Protein AF-A0AAU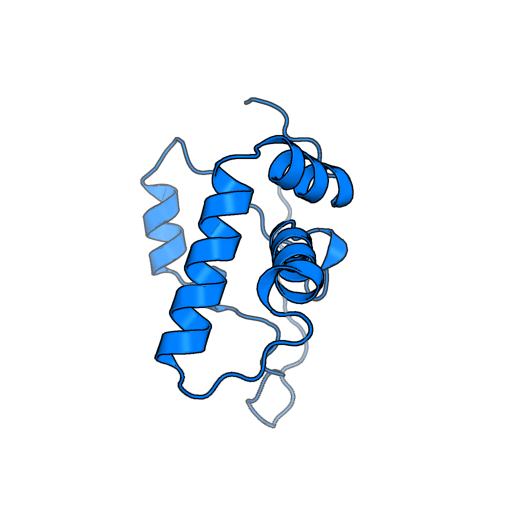2LB98-F1 (afdb_monomer)

Foldseek 3Di:
DDDDPPPPDDDDPPPDDDPQPPCVCVDPVNVVVQVVDPPDDDDDDDRPPVQLPLVVLLVVQLVVPQVPPDDDPDPVSVVVSNVVSVVVCVVVVVSSVVSNVSNVDDDDDD

Radius of gyration: 18.33 Å; Cα contacts (8 Å, |Δi|>4): 46; chains: 1; bounding box: 47×28×43 Å

Structure (mmCIF, N/CA/C/O backbone):
data_AF-A0AAU2LB98-F1
#
_entry.id   AF-A0AAU2LB98-F1
#
loop_
_atom_site.group_PDB
_atom_site.id
_atom_site.type_symbol
_atom_site.label_atom_id
_atom_site.label_alt_id
_atom_site.label_comp_id
_atom_site.label_asym_id
_atom_site.label_entity_id
_atom_site.label_seq_id
_atom_site.pdbx_PDB_ins_code
_atom_site.Cartn_x
_atom_site.Cartn_y
_atom_site.Cartn_z
_atom_site.occupancy
_atom_site.B_iso_or_equiv
_atom_site.auth_seq_id
_atom_site.auth_comp_id
_atom_site.auth_asym_id
_atom_site.auth_atom_id
_atom_site.pdbx_PDB_model_num
ATOM 1 N N . MET A 1 1 ? -18.581 7.915 19.981 1.00 30.61 1 MET A N 1
ATOM 2 C CA . MET A 1 1 ? -19.672 8.471 19.155 1.00 30.61 1 MET A CA 1
ATOM 3 C C . MET A 1 1 ? -20.199 7.348 18.273 1.00 30.61 1 MET A C 1
ATOM 5 O O . MET A 1 1 ? -19.459 6.849 17.439 1.00 30.61 1 MET A O 1
ATOM 9 N N . ARG A 1 2 ? -21.392 6.825 18.585 1.00 32.41 2 ARG A N 1
ATOM 10 C CA . ARG A 1 2 ? -22.018 5.703 17.871 1.00 32.41 2 ARG A CA 1
ATOM 11 C C . ARG A 1 2 ? -22.795 6.270 16.686 1.00 32.41 2 ARG A C 1
ATOM 13 O O . ARG A 1 2 ? -23.823 6.891 16.921 1.00 32.41 2 ARG A O 1
ATOM 20 N N . GLU A 1 3 ? -22.359 6.020 15.457 1.00 29.91 3 GLU A N 1
ATOM 21 C CA . GLU A 1 3 ? -23.223 6.195 14.288 1.00 29.91 3 GLU A CA 1
ATOM 22 C C . GLU A 1 3 ? -23.280 4.913 13.464 1.00 29.91 3 GLU A C 1
ATOM 24 O O . GLU A 1 3 ? -22.285 4.387 12.965 1.00 29.91 3 GLU A O 1
ATOM 29 N N . ALA A 1 4 ? -24.500 4.391 13.376 1.00 30.97 4 ALA A N 1
ATOM 30 C CA . ALA A 1 4 ? -24.888 3.326 12.484 1.00 30.97 4 ALA A CA 1
ATOM 31 C C . ALA A 1 4 ? -25.016 3.910 11.075 1.00 30.97 4 ALA A C 1
ATOM 33 O O . ALA A 1 4 ? -26.022 4.537 10.750 1.00 30.97 4 ALA A O 1
ATOM 34 N N . VAL A 1 5 ? -24.029 3.667 10.213 1.00 37.00 5 VAL A N 1
ATOM 35 C CA . VAL A 1 5 ? -24.205 3.885 8.774 1.00 37.00 5 VAL A CA 1
ATOM 36 C C . VAL A 1 5 ? -25.025 2.720 8.229 1.00 37.00 5 VAL A C 1
ATOM 38 O O . VAL A 1 5 ? -24.507 1.700 7.772 1.00 37.00 5 VAL A O 1
ATOM 41 N N . ARG A 1 6 ? -26.347 2.864 8.330 1.00 36.81 6 ARG A N 1
ATOM 42 C CA . ARG A 1 6 ? -27.314 2.049 7.599 1.00 36.81 6 ARG A CA 1
ATOM 43 C C . ARG A 1 6 ? -27.266 2.509 6.139 1.00 36.81 6 ARG A C 1
ATOM 45 O O . ARG A 1 6 ? -27.994 3.410 5.742 1.00 36.81 6 ARG A O 1
ATOM 52 N N . GLY A 1 7 ? -26.358 1.932 5.357 1.00 35.72 7 GLY A N 1
ATOM 53 C CA . GLY A 1 7 ? -26.277 2.170 3.917 1.00 35.72 7 GLY A CA 1
ATOM 54 C C . GLY A 1 7 ? -27.405 1.453 3.179 1.00 35.72 7 GLY A C 1
ATOM 55 O O . GLY A 1 7 ? -27.174 0.394 2.612 1.00 35.72 7 GLY A O 1
ATOM 56 N N . ASN A 1 8 ? -28.614 2.015 3.211 1.00 38.44 8 ASN A N 1
ATOM 57 C CA . ASN A 1 8 ? -29.657 1.737 2.224 1.00 38.44 8 ASN A CA 1
ATOM 58 C C . ASN A 1 8 ? -29.528 2.798 1.121 1.00 38.44 8 ASN A C 1
ATOM 60 O O . ASN A 1 8 ? -30.051 3.901 1.254 1.00 38.44 8 ASN A O 1
ATOM 64 N N . GLY A 1 9 ? -28.793 2.470 0.060 1.00 32.62 9 GLY A N 1
ATOM 65 C CA . GLY A 1 9 ? -28.808 3.189 -1.214 1.00 32.62 9 GLY A CA 1
ATOM 66 C C . GLY A 1 9 ? -29.446 2.290 -2.269 1.00 32.62 9 GLY A C 1
ATOM 67 O O . GLY A 1 9 ? -29.194 1.088 -2.265 1.00 32.62 9 GLY A O 1
ATOM 68 N N . LEU A 1 10 ? -30.319 2.869 -3.092 1.00 34.31 10 LEU A N 1
ATOM 69 C CA . LEU A 1 10 ? -31.220 2.214 -4.045 1.00 34.31 10 LEU A CA 1
ATOM 70 C C . LEU A 1 10 ? -30.566 1.054 -4.814 1.00 34.31 10 LEU A C 1
ATOM 72 O O . LEU A 1 10 ? -29.580 1.235 -5.526 1.00 34.31 10 LEU A O 1
ATOM 76 N N . VAL A 1 11 ? -31.156 -0.133 -4.671 1.00 42.75 11 VAL A N 1
ATOM 77 C CA . VAL A 1 11 ? -30.877 -1.277 -5.539 1.00 42.75 11 VAL A CA 1
ATOM 78 C C . VAL A 1 11 ? -31.527 -1.005 -6.892 1.00 42.75 11 VAL A C 1
ATOM 80 O O . VAL A 1 11 ? -32.746 -1.034 -7.014 1.00 42.75 11 VAL A O 1
ATOM 83 N N . ASP A 1 12 ? -30.711 -0.689 -7.891 1.00 35.88 12 ASP A N 1
ATOM 84 C CA . ASP A 1 12 ? -31.157 -0.642 -9.281 1.00 35.88 12 ASP A CA 1
ATOM 85 C C . ASP A 1 12 ? -31.359 -2.084 -9.791 1.00 35.88 12 ASP A C 1
ATOM 87 O O . ASP A 1 12 ? -30.608 -2.994 -9.414 1.00 35.88 12 ASP A O 1
ATOM 91 N N . GLU A 1 13 ? -32.376 -2.315 -10.627 1.00 39.50 13 GLU A N 1
ATOM 92 C CA . GLU A 1 13 ? -32.893 -3.651 -11.004 1.00 39.50 13 GLU A CA 1
ATOM 93 C C . GLU A 1 13 ? -31.871 -4.573 -11.715 1.00 39.50 13 GLU A C 1
ATOM 95 O O . GLU A 1 13 ? -32.122 -5.761 -11.916 1.00 39.50 13 GLU A O 1
ATOM 100 N N . ALA A 1 14 ? -30.674 -4.078 -12.041 1.00 41.03 14 ALA A N 1
ATOM 101 C CA . ALA A 1 14 ? -29.635 -4.793 -12.784 1.00 41.03 14 ALA A CA 1
ATOM 102 C C . ALA A 1 14 ? -28.659 -5.644 -11.936 1.00 41.03 14 ALA A C 1
ATOM 104 O O . ALA A 1 14 ? -27.680 -6.164 -12.479 1.00 41.03 14 ALA A O 1
ATOM 105 N N . ARG A 1 15 ? -28.874 -5.787 -10.616 1.00 45.88 15 ARG A N 1
ATOM 106 C CA . ARG A 1 15 ? -28.087 -6.648 -9.691 1.00 45.88 15 ARG A CA 1
ATOM 107 C C . ARG A 1 15 ? -26.558 -6.595 -9.877 1.00 45.88 15 ARG A C 1
ATOM 109 O O . ARG A 1 15 ? -25.866 -7.581 -9.632 1.00 45.88 15 ARG A O 1
ATOM 116 N N . THR A 1 16 ? -26.013 -5.459 -10.298 1.00 46.59 16 THR A N 1
ATOM 117 C CA . THR A 1 16 ? -24.575 -5.313 -10.532 1.00 46.59 16 THR A CA 1
ATOM 118 C C . THR A 1 16 ? -24.149 -3.953 -10.010 1.00 46.59 16 THR A C 1
ATOM 120 O O . THR A 1 16 ? -24.268 -2.945 -10.698 1.00 46.59 16 THR A O 1
ATOM 123 N N . ALA A 1 17 ? -23.679 -3.919 -8.762 1.00 45.56 17 ALA A N 1
ATOM 124 C CA . ALA A 1 17 ? -22.980 -2.752 -8.248 1.00 45.56 17 ALA A CA 1
ATOM 125 C C . ALA A 1 17 ? -21.720 -2.515 -9.111 1.00 45.56 17 ALA A C 1
ATOM 127 O O . ALA A 1 17 ? -21.033 -3.487 -9.459 1.00 45.56 17 ALA A O 1
ATOM 128 N N . PRO A 1 18 ? -21.400 -1.264 -9.491 1.00 38.62 18 PRO A N 1
ATOM 129 C CA . PRO A 1 18 ? -20.142 -0.967 -10.157 1.00 38.62 18 PRO A CA 1
ATOM 130 C C . PRO A 1 18 ? -18.998 -1.457 -9.260 1.00 38.62 18 PRO A C 1
ATOM 132 O O . PRO A 1 18 ? -18.918 -1.076 -8.099 1.00 38.62 18 PRO A O 1
ATOM 135 N N . ARG A 1 19 ? -18.128 -2.312 -9.812 1.00 46.16 19 ARG A N 1
ATOM 136 C CA . ARG A 1 19 ? -17.052 -3.119 -9.180 1.00 46.16 19 ARG A CA 1
ATOM 137 C C . ARG A 1 19 ? -15.970 -2.371 -8.366 1.00 46.16 19 ARG A C 1
ATOM 139 O O . ARG A 1 19 ? -14.879 -2.900 -8.163 1.00 46.16 19 ARG A O 1
ATOM 146 N N . ILE A 1 20 ? -16.223 -1.146 -7.942 1.00 47.22 20 ILE A N 1
ATOM 147 C CA . ILE A 1 20 ? -15.279 -0.271 -7.244 1.00 47.22 20 ILE A CA 1
ATOM 148 C C . ILE A 1 20 ? -15.628 -0.072 -5.765 1.00 47.22 20 ILE A C 1
ATOM 150 O O . ILE A 1 20 ? -14.787 0.426 -5.019 1.00 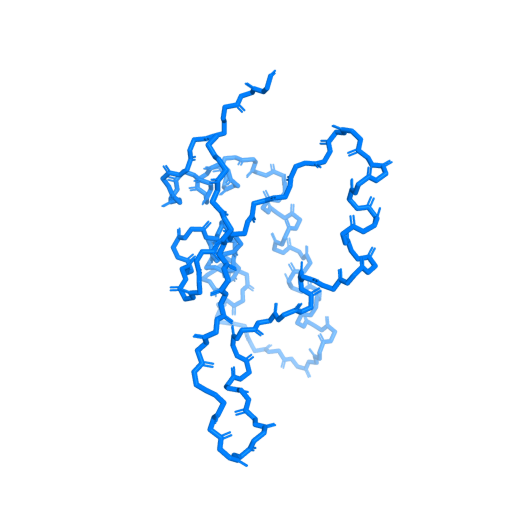47.22 20 ILE A O 1
ATOM 154 N N . ASP A 1 21 ? -16.780 -0.565 -5.292 1.00 53.72 21 ASP A N 1
ATOM 155 C CA . ASP A 1 21 ? -16.994 -0.841 -3.871 1.00 53.72 21 ASP A CA 1
ATOM 156 C C . ASP A 1 21 ? -16.535 -2.274 -3.537 1.00 53.72 21 ASP A C 1
ATOM 158 O O . ASP A 1 21 ? -17.287 -3.245 -3.531 1.00 53.72 21 ASP A O 1
ATOM 162 N N . PHE A 1 22 ? -15.242 -2.456 -3.261 1.00 61.69 22 PHE A N 1
ATOM 163 C CA . PHE A 1 22 ? -14.733 -3.755 -2.808 1.00 61.69 22 PHE A CA 1
ATOM 164 C C . PHE A 1 22 ? -15.283 -4.096 -1.407 1.00 61.69 22 PHE A C 1
ATOM 166 O O . PHE A 1 22 ? -14.653 -3.869 -0.375 1.00 61.69 22 PHE A O 1
ATOM 173 N N . THR A 1 23 ? -16.482 -4.679 -1.362 1.00 68.44 23 THR A N 1
ATOM 174 C CA . THR A 1 23 ? -17.189 -5.106 -0.141 1.00 68.44 23 THR A CA 1
ATOM 175 C C . THR A 1 23 ? -16.523 -6.287 0.565 1.00 68.44 23 THR A C 1
ATOM 177 O O . THR A 1 23 ? -16.854 -6.579 1.714 1.00 68.44 23 THR A O 1
ATOM 180 N N . VAL A 1 24 ? -15.526 -6.922 -0.062 1.00 80.94 24 VAL A N 1
ATOM 181 C CA . VAL A 1 24 ? -14.721 -8.005 0.530 1.00 80.94 24 VAL A CA 1
ATOM 182 C C . VAL A 1 24 ? -14.041 -7.586 1.836 1.00 80.94 24 VAL A C 1
ATOM 184 O O . VAL A 1 24 ? -13.905 -8.402 2.743 1.00 80.94 24 VAL A O 1
ATOM 187 N N . HIS A 1 25 ? -13.710 -6.300 1.993 1.00 79.94 25 HIS A N 1
ATOM 188 C CA . HIS A 1 25 ? -13.152 -5.753 3.234 1.00 79.94 25 HIS A CA 1
ATOM 189 C C . HIS A 1 25 ? -14.171 -5.679 4.386 1.00 79.94 25 HIS A C 1
ATOM 191 O O . HIS A 1 25 ? -13.794 -5.399 5.516 1.00 79.94 25 HIS A O 1
ATOM 197 N N . LYS A 1 26 ? -15.459 -5.932 4.122 1.00 84.50 26 LYS A N 1
ATOM 198 C CA . LYS A 1 26 ? -16.548 -5.954 5.114 1.00 84.50 26 LYS A CA 1
ATOM 199 C C . LYS A 1 26 ? -17.109 -7.363 5.348 1.00 84.50 26 LYS A C 1
ATOM 201 O O . LYS A 1 26 ? -18.105 -7.507 6.058 1.00 84.50 26 LYS A O 1
ATOM 206 N N . ALA A 1 27 ? -16.496 -8.393 4.757 1.00 89.56 27 ALA A N 1
ATOM 207 C CA . ALA A 1 27 ? -16.941 -9.775 4.890 1.00 89.56 27 ALA A CA 1
ATOM 208 C C . ALA A 1 27 ? -16.986 -10.221 6.364 1.00 89.56 27 ALA A C 1
ATOM 210 O O . ALA A 1 27 ? -16.125 -9.849 7.164 1.00 89.56 27 ALA A O 1
ATOM 211 N N . ALA A 1 28 ? -17.976 -11.049 6.713 1.00 89.12 28 ALA A N 1
ATOM 212 C CA . ALA A 1 28 ? -18.201 -11.506 8.088 1.00 89.12 28 ALA A CA 1
ATOM 213 C C . ALA A 1 28 ? -16.953 -12.168 8.698 1.00 89.12 28 ALA A C 1
ATOM 215 O O . ALA A 1 28 ? -16.537 -11.786 9.788 1.00 89.12 28 ALA A O 1
ATOM 216 N N . GLY A 1 29 ? -16.281 -13.044 7.944 1.00 91.25 29 GLY A N 1
ATOM 217 C CA . GLY A 1 29 ? -15.060 -13.707 8.411 1.00 91.25 29 GLY A CA 1
ATOM 218 C C . GLY A 1 29 ? -13.910 -12.744 8.733 1.00 91.25 29 GLY A C 1
ATOM 219 O O . GLY A 1 29 ? -13.154 -12.9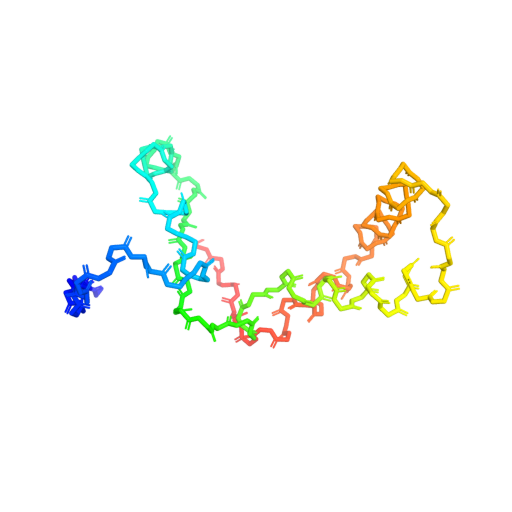91 9.668 1.00 91.25 29 GLY A O 1
ATOM 220 N N . LEU A 1 30 ? -13.791 -11.608 8.030 1.00 89.25 30 LEU A N 1
ATOM 221 C CA . LEU A 1 30 ? -12.771 -10.601 8.349 1.00 89.25 30 LEU A CA 1
ATOM 222 C C . LEU A 1 30 ? -13.122 -9.832 9.630 1.00 89.25 30 LEU A C 1
ATOM 224 O O . LEU A 1 30 ? -12.233 -9.495 10.409 1.00 89.25 30 LEU A O 1
ATOM 228 N N . ARG A 1 31 ? -14.416 -9.589 9.874 1.00 89.06 31 ARG A N 1
ATOM 229 C CA . ARG A 1 31 ? -14.897 -8.957 11.112 1.00 89.06 31 ARG A CA 1
ATOM 230 C C . ARG A 1 31 ? -14.690 -9.861 12.322 1.00 89.06 31 ARG A C 1
ATOM 232 O O . ARG A 1 31 ? -14.228 -9.378 13.348 1.00 89.06 31 ARG A O 1
ATOM 239 N N . GLU A 1 32 ? -14.999 -11.147 12.192 1.00 93.31 32 GLU A N 1
ATOM 240 C CA . GLU A 1 32 ? -14.742 -12.151 13.231 1.00 93.31 32 GLU A CA 1
ATOM 241 C C . GLU A 1 32 ? -13.246 -12.284 13.510 1.00 93.31 32 GLU A C 1
ATOM 243 O O . GLU A 1 32 ? -12.826 -12.274 14.666 1.00 93.31 32 GLU A O 1
ATOM 248 N N . PHE A 1 33 ? -12.429 -12.322 12.451 1.00 91.88 33 PHE A N 1
ATOM 249 C CA . PHE A 1 33 ? -10.980 -12.311 12.586 1.00 91.88 33 PHE A CA 1
ATOM 250 C C . PHE A 1 33 ? -10.515 -11.083 13.373 1.00 91.88 33 PHE A C 1
ATOM 252 O O . PHE A 1 33 ? -9.793 -11.237 14.353 1.00 91.88 33 PHE A O 1
ATOM 259 N N . ALA A 1 34 ? -10.946 -9.879 12.995 1.00 92.25 34 ALA A N 1
ATOM 260 C CA . ALA A 1 34 ? -10.534 -8.653 13.672 1.00 92.25 34 ALA A CA 1
ATOM 261 C C . ALA A 1 34 ? -10.995 -8.598 15.134 1.00 92.25 34 ALA A C 1
ATOM 263 O O . ALA A 1 34 ? -10.209 -8.243 16.004 1.00 92.25 34 ALA A O 1
ATOM 264 N N . ALA A 1 35 ? -12.227 -9.031 15.415 1.00 92.44 35 ALA A N 1
ATOM 265 C CA . ALA A 1 35 ? -12.787 -9.047 16.764 1.00 92.44 35 ALA A CA 1
ATOM 266 C C . ALA A 1 35 ? -12.021 -9.958 17.734 1.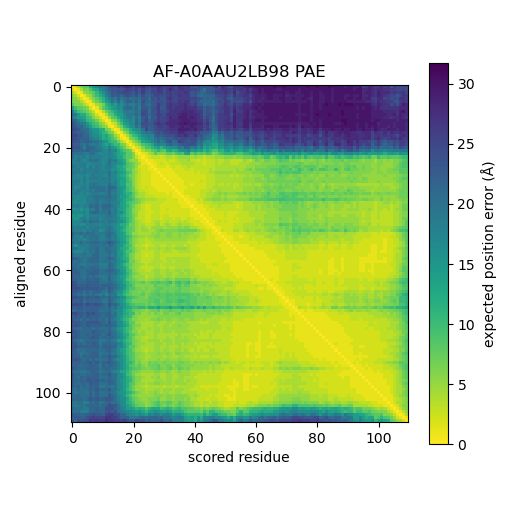00 92.44 35 ALA A C 1
ATOM 268 O O . ALA A 1 35 ? -12.089 -9.748 18.938 1.00 92.44 35 ALA A O 1
ATOM 269 N N . SER A 1 36 ? -11.283 -10.954 17.234 1.00 95.81 36 SER A N 1
ATOM 270 C CA . SER A 1 36 ? -10.466 -11.826 18.081 1.00 95.81 36 SER A CA 1
ATOM 271 C C . SER A 1 36 ? -9.038 -11.297 18.323 1.00 95.81 36 SER A C 1
ATOM 273 O O . SER A 1 36 ? -8.190 -12.055 18.801 1.00 95.81 36 SER A O 1
ATOM 275 N N . ARG A 1 37 ? -8.717 -10.058 17.917 1.00 95.75 37 ARG A N 1
ATOM 276 C CA . ARG A 1 37 ? -7.403 -9.424 18.114 1.00 95.75 37 ARG A CA 1
ATOM 277 C C . ARG A 1 37 ? -7.570 -8.045 18.746 1.00 95.75 37 ARG A C 1
ATOM 279 O O . ARG A 1 37 ? -7.871 -7.082 18.050 1.00 95.75 37 ARG A O 1
ATOM 286 N N . ASP A 1 38 ? -7.245 -7.932 20.029 1.00 93.56 38 ASP A N 1
ATOM 287 C CA . ASP A 1 38 ? -7.363 -6.668 20.776 1.00 93.56 38 ASP A CA 1
ATOM 288 C C . ASP A 1 38 ? -6.435 -5.555 20.255 1.00 93.56 38 ASP A C 1
ATOM 290 O O . ASP A 1 38 ? -6.678 -4.375 20.484 1.00 93.56 38 ASP A O 1
ATOM 294 N N . TRP A 1 39 ? -5.375 -5.917 19.525 1.00 93.31 39 TRP A N 1
ATOM 295 C CA . TRP A 1 39 ? -4.416 -4.976 18.938 1.00 93.31 39 TRP A CA 1
ATOM 296 C C . TRP A 1 39 ? -4.838 -4.423 17.566 1.00 93.31 39 TRP A C 1
ATOM 298 O O . TRP A 1 39 ? -4.148 -3.556 17.028 1.00 93.31 39 TRP A O 1
ATOM 308 N N . LEU A 1 40 ? -5.924 -4.926 16.962 1.00 91.75 40 LEU A N 1
ATOM 309 C CA . LEU A 1 40 ? -6.314 -4.589 15.591 1.00 91.75 40 LEU A CA 1
ATOM 310 C C . LEU A 1 40 ? -7.562 -3.700 15.550 1.00 91.75 40 LEU A C 1
ATOM 312 O O . LEU A 1 40 ? -8.685 -4.165 15.729 1.00 91.75 40 LEU A O 1
ATOM 316 N N . THR A 1 41 ? -7.370 -2.436 15.175 1.00 88.56 41 THR A N 1
ATOM 317 C CA . THR A 1 41 ? -8.462 -1.496 14.883 1.00 88.56 41 THR A CA 1
ATOM 318 C C . THR A 1 41 ? -8.589 -1.292 13.377 1.00 88.56 41 THR A C 1
ATOM 320 O O . THR A 1 41 ? -7.617 -0.946 12.708 1.00 88.56 41 THR A O 1
ATOM 323 N N . ILE A 1 42 ? -9.792 -1.488 12.831 1.00 88.69 42 ILE A N 1
ATOM 324 C CA . ILE A 1 42 ? -10.075 -1.304 11.401 1.00 88.69 42 ILE A CA 1
ATOM 325 C C . ILE A 1 42 ? -10.847 -0.003 11.192 1.00 88.69 42 ILE A C 1
ATOM 327 O O . ILE A 1 42 ? -11.933 0.178 11.744 1.00 88.69 42 ILE A O 1
ATOM 331 N N . TYR A 1 43 ? -10.318 0.856 10.323 1.00 86.62 43 TYR A N 1
ATOM 332 C CA . TYR A 1 43 ? -10.990 2.058 9.840 1.00 86.62 43 TYR A CA 1
ATOM 333 C C . TYR A 1 43 ? -11.451 1.846 8.398 1.00 86.62 43 TYR A C 1
ATOM 335 O O . TYR A 1 43 ? -10.671 1.431 7.541 1.00 86.62 43 TYR A O 1
ATOM 343 N N . TYR A 1 44 ? -12.724 2.131 8.124 1.00 86.31 44 TYR A N 1
ATOM 344 C CA . TYR A 1 44 ? -13.259 2.104 6.765 1.00 86.31 44 TYR A CA 1
ATOM 345 C C . TYR A 1 44 ? -13.190 3.500 6.165 1.00 86.31 44 TYR A C 1
ATOM 347 O O . TYR A 1 44 ? -13.788 4.434 6.696 1.00 86.31 44 TYR A O 1
ATOM 355 N N . LEU A 1 45 ? -12.490 3.622 5.042 1.00 85.06 45 LEU A N 1
ATOM 356 C CA . LEU A 1 45 ? -12.467 4.860 4.276 1.00 85.06 45 LEU A CA 1
ATOM 357 C C . LEU A 1 45 ? -13.818 5.083 3.571 1.00 85.06 45 LEU A C 1
ATOM 359 O O . LEU A 1 45 ? -14.497 4.106 3.220 1.00 85.06 45 LEU A O 1
ATOM 363 N N . PRO A 1 46 ? -14.216 6.348 3.339 1.00 86.69 46 PRO A N 1
ATOM 364 C CA . PRO A 1 46 ? -15.330 6.659 2.457 1.00 86.69 46 PRO A CA 1
ATOM 365 C C . PRO A 1 46 ? -15.122 6.040 1.063 1.00 86.69 46 PRO A C 1
ATOM 367 O O . PRO A 1 46 ? -13.979 5.915 0.608 1.00 86.69 46 PRO A O 1
ATOM 370 N N . PRO A 1 47 ? -16.200 5.658 0.354 1.00 83.00 47 PRO A N 1
ATOM 371 C CA . PRO A 1 47 ? -16.097 5.261 -1.046 1.00 83.00 47 PRO A CA 1
ATOM 372 C C . PRO A 1 47 ? -15.390 6.345 -1.866 1.00 83.00 47 PRO A C 1
ATOM 374 O O . PRO A 1 47 ? -15.624 7.530 -1.641 1.00 83.00 47 PRO A O 1
ATOM 377 N N . TYR A 1 48 ? -14.562 5.939 -2.832 1.00 82.25 48 TYR A N 1
ATOM 378 C CA . TYR A 1 48 ? -13.853 6.858 -3.735 1.00 82.25 48 TYR A CA 1
ATOM 379 C C . TYR A 1 48 ? -12.943 7.882 -3.041 1.00 82.25 48 TYR A C 1
ATOM 381 O O . TYR A 1 48 ? -12.776 8.986 -3.549 1.00 82.25 48 TYR A O 1
ATOM 389 N N . ALA A 1 49 ? -12.321 7.519 -1.917 1.00 88.12 49 ALA A N 1
ATOM 390 C CA . ALA A 1 49 ? -11.328 8.352 -1.237 1.00 88.12 49 ALA A CA 1
ATOM 391 C C . ALA A 1 49 ? -9.887 7.826 -1.441 1.00 88.12 49 ALA A C 1
ATOM 393 O O . ALA A 1 49 ? -9.264 7.378 -0.474 1.00 88.12 49 ALA A O 1
ATOM 394 N N . PRO A 1 50 ? -9.339 7.831 -2.677 1.00 87.81 50 PRO A N 1
ATOM 395 C CA . PRO A 1 50 ? -7.977 7.360 -2.934 1.00 87.81 50 PRO A CA 1
ATOM 396 C C . PRO A 1 50 ? -6.926 8.218 -2.222 1.00 87.81 50 PRO A C 1
ATOM 398 O O . PRO A 1 50 ? -5.909 7.683 -1.793 1.00 87.81 50 PRO A O 1
ATOM 401 N N . ASP A 1 51 ? -7.206 9.507 -2.016 1.00 89.31 51 ASP A N 1
ATOM 402 C CA . ASP A 1 51 ? -6.302 10.445 -1.339 1.00 89.31 51 ASP A CA 1
ATOM 403 C C . ASP A 1 51 ? -6.059 10.072 0.136 1.00 89.31 51 ASP A C 1
ATOM 405 O O . ASP A 1 51 ? -5.048 10.447 0.717 1.00 89.31 51 ASP A O 1
ATOM 409 N N . LEU A 1 52 ? -6.955 9.281 0.741 1.00 91.06 52 LEU A N 1
ATOM 410 C CA . LEU A 1 52 ? -6.811 8.780 2.113 1.00 91.06 52 LEU A CA 1
ATOM 411 C C . LEU A 1 52 ? -6.118 7.411 2.187 1.00 91.06 52 LEU A C 1
ATOM 413 O O . LEU A 1 52 ? -5.907 6.884 3.280 1.00 91.06 52 LEU A O 1
ATOM 417 N N . ASN A 1 53 ? -5.793 6.799 1.046 1.00 90.81 53 ASN A N 1
ATOM 418 C CA . ASN A 1 53 ? -5.167 5.487 0.987 1.00 90.81 53 ASN A CA 1
ATOM 419 C C . ASN A 1 53 ? -3.660 5.619 0.693 1.00 90.81 53 ASN A C 1
ATOM 421 O O . ASN A 1 53 ? -3.280 5.790 -0.467 1.00 90.81 53 ASN A O 1
ATOM 425 N N . PRO A 1 54 ? -2.766 5.432 1.684 1.00 91.38 54 PRO A N 1
ATOM 426 C CA . PRO A 1 54 ? -1.323 5.612 1.484 1.00 91.38 54 PRO A CA 1
ATOM 427 C C . PRO A 1 54 ? -0.728 4.605 0.484 1.00 91.38 54 PRO A C 1
ATOM 429 O O . PRO A 1 54 ? 0.341 4.836 -0.085 1.00 91.38 54 PRO A O 1
ATOM 432 N N . VAL A 1 55 ? -1.426 3.492 0.219 1.00 93.62 55 VAL A N 1
ATOM 433 C CA . VAL A 1 55 ? -1.038 2.518 -0.811 1.00 93.62 55 VAL A CA 1
ATOM 434 C C . VAL A 1 55 ? -1.032 3.150 -2.209 1.00 93.62 55 VAL A C 1
ATOM 436 O O . VAL A 1 55 ? -0.224 2.740 -3.043 1.00 93.62 55 VAL A O 1
ATOM 439 N N . GLU A 1 56 ? 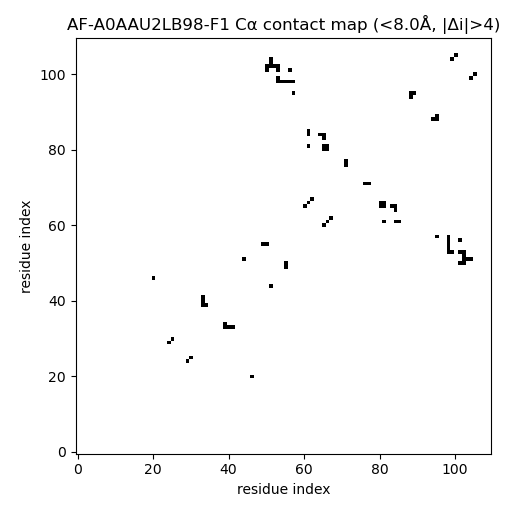-1.847 4.178 -2.474 1.00 94.38 56 GLU A N 1
ATOM 440 C CA . GLU A 1 56 ? -1.803 4.911 -3.748 1.00 94.38 56 GLU A CA 1
ATOM 441 C C . GLU A 1 56 ? -0.480 5.663 -3.940 1.00 94.38 56 GLU A C 1
ATOM 443 O O . GLU A 1 56 ? 0.087 5.643 -5.039 1.00 94.38 56 GLU A O 1
ATOM 448 N N . GLY A 1 57 ? 0.078 6.235 -2.868 1.00 94.81 57 GLY A N 1
ATOM 449 C CA . GLY A 1 57 ? 1.410 6.843 -2.876 1.00 94.81 57 GLY A CA 1
ATOM 450 C C . GLY A 1 57 ? 2.502 5.819 -3.204 1.00 94.81 57 GLY A C 1
ATOM 451 O O . GLY A 1 57 ? 3.319 6.030 -4.105 1.00 94.81 57 GLY A O 1
ATOM 452 N N . ILE A 1 58 ? 2.451 4.641 -2.572 1.00 95.56 58 ILE A N 1
ATOM 453 C CA . ILE A 1 58 ? 3.372 3.528 -2.861 1.00 95.56 58 ILE A CA 1
ATOM 454 C C . ILE A 1 58 ? 3.263 3.095 -4.329 1.00 95.56 58 ILE A C 1
ATOM 456 O O . ILE A 1 58 ? 4.277 2.893 -5.005 1.00 95.56 58 ILE A O 1
ATOM 460 N N . TRP A 1 59 ? 2.044 2.998 -4.864 1.00 95.19 59 TRP A N 1
ATOM 461 C CA . TRP A 1 59 ? 1.830 2.700 -6.277 1.00 95.19 59 TRP A CA 1
ATOM 462 C C . TRP A 1 59 ? 2.364 3.792 -7.203 1.00 95.19 59 TRP A C 1
ATOM 464 O O . TRP A 1 59 ? 2.939 3.472 -8.246 1.00 95.19 59 TRP A O 1
ATOM 474 N N . SER A 1 60 ? 2.209 5.066 -6.842 1.00 95.44 60 SER A N 1
ATOM 475 C CA . SER A 1 60 ? 2.779 6.195 -7.582 1.00 95.44 60 SER A CA 1
ATOM 476 C C . SER A 1 60 ? 4.306 6.084 -7.663 1.00 95.44 60 SER A C 1
ATOM 478 O O . SER A 1 60 ? 4.866 6.159 -8.762 1.00 95.44 60 SER A O 1
ATOM 480 N N . LEU A 1 61 ? 4.975 5.786 -6.542 1.00 95.94 61 LEU A N 1
ATOM 481 C CA . LEU A 1 61 ? 6.425 5.558 -6.485 1.00 95.94 61 LEU A CA 1
ATOM 482 C C . LEU A 1 61 ? 6.861 4.385 -7.374 1.00 95.94 61 LEU A C 1
ATOM 484 O O . LEU A 1 61 ? 7.828 4.497 -8.129 1.00 95.94 61 LEU A O 1
ATOM 488 N N . LEU A 1 62 ? 6.135 3.264 -7.335 1.00 96.31 62 LEU A N 1
ATOM 489 C CA . LEU A 1 62 ? 6.426 2.107 -8.184 1.00 96.31 62 LEU A CA 1
ATOM 490 C C . LEU A 1 62 ? 6.278 2.431 -9.673 1.00 96.31 62 LEU A C 1
ATOM 492 O O . LEU A 1 62 ? 7.179 2.122 -10.455 1.00 96.31 62 LEU A O 1
ATOM 496 N N . ARG A 1 63 ? 5.164 3.065 -10.060 1.00 95.19 63 ARG A N 1
ATOM 497 C CA . ARG A 1 63 ? 4.851 3.393 -11.458 1.00 95.19 63 ARG A CA 1
ATOM 498 C C . ARG A 1 63 ? 5.827 4.404 -12.051 1.00 95.19 63 ARG A C 1
ATOM 500 O O . ARG A 1 63 ? 6.256 4.231 -13.187 1.00 95.19 63 ARG A O 1
ATOM 507 N N . ARG A 1 64 ? 6.197 5.436 -11.289 1.00 94.69 64 ARG A N 1
ATOM 508 C CA . ARG A 1 64 ? 7.119 6.491 -11.742 1.00 94.69 64 ARG A CA 1
ATOM 509 C C . ARG A 1 64 ? 8.587 6.064 -11.663 1.00 94.69 64 ARG A C 1
ATOM 511 O O . ARG A 1 64 ? 9.391 6.516 -12.472 1.00 94.69 64 ARG A O 1
ATOM 518 N N . GLY A 1 65 ? 8.930 5.184 -10.723 1.00 92.88 65 GLY A N 1
ATOM 519 C CA . GLY A 1 65 ? 10.288 4.684 -10.515 1.00 92.88 65 GLY A CA 1
ATOM 520 C C . GLY A 1 65 ? 10.561 3.358 -11.226 1.00 92.88 65 GLY A C 1
ATOM 521 O O . GLY A 1 65 ? 11.094 3.316 -12.326 1.00 92.88 65 GLY A O 1
ATOM 522 N N . TRP A 1 66 ? 10.240 2.239 -10.578 1.00 93.25 66 TRP A N 1
ATOM 523 C CA . TRP A 1 66 ? 10.696 0.906 -11.005 1.00 93.25 66 TRP A CA 1
ATOM 524 C C . TRP A 1 66 ? 10.025 0.360 -12.256 1.00 93.25 66 TRP A C 1
ATOM 526 O O . TRP A 1 66 ? 10.594 -0.528 -12.903 1.00 93.25 66 TRP A O 1
ATOM 536 N N . LEU A 1 67 ? 8.824 0.836 -12.557 1.00 95.00 67 LEU A N 1
ATOM 537 C CA . LEU A 1 67 ? 8.040 0.377 -13.696 1.00 95.00 67 LEU A CA 1
ATOM 538 C C . LEU A 1 67 ? 8.070 1.372 -14.863 1.00 95.00 67 LEU A C 1
ATOM 540 O O . LEU A 1 67 ? 7.552 1.050 -15.929 1.00 95.00 67 LEU A O 1
ATOM 544 N N . SER A 1 68 ? 8.681 2.549 -14.693 1.00 93.81 68 SER A N 1
ATOM 545 C CA . SER A 1 68 ? 8.761 3.538 -15.765 1.00 93.81 68 SER A CA 1
ATOM 546 C C . SER A 1 68 ? 9.753 3.096 -16.838 1.00 93.81 68 SER A C 1
ATOM 548 O O . SER A 1 68 ? 10.832 2.586 -16.541 1.00 93.81 68 SER A O 1
ATOM 550 N N . ASN A 1 69 ? 9.373 3.283 -18.104 1.00 93.50 69 ASN A N 1
ATOM 551 C CA . ASN A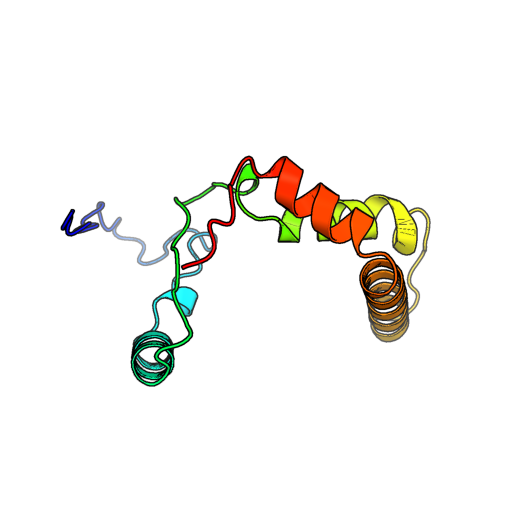 1 69 ? 10.213 2.998 -19.273 1.00 93.50 69 ASN A CA 1
ATOM 552 C C . ASN A 1 69 ? 10.758 1.556 -19.341 1.00 93.50 69 ASN A C 1
ATOM 554 O O . ASN A 1 69 ? 11.807 1.313 -19.934 1.00 93.50 69 ASN A O 1
ATOM 558 N N . VAL A 1 70 ? 10.055 0.588 -18.743 1.00 93.19 70 VAL A N 1
ATOM 559 C CA . VAL A 1 70 ? 10.407 -0.835 -18.815 1.00 93.19 70 VAL A CA 1
ATOM 560 C C . VAL A 1 70 ? 9.413 -1.558 -19.715 1.00 93.19 70 VAL A C 1
ATOM 562 O O . VAL A 1 70 ? 8.219 -1.593 -19.431 1.00 93.19 70 VAL A O 1
ATOM 565 N N . ALA A 1 71 ? 9.917 -2.187 -20.776 1.00 94.38 71 ALA A N 1
ATOM 566 C CA . ALA A 1 71 ? 9.161 -3.180 -21.527 1.00 94.38 71 ALA A CA 1
ATOM 567 C C . ALA A 1 71 ? 9.253 -4.532 -20.804 1.00 94.38 71 ALA A C 1
ATOM 569 O O . ALA A 1 71 ? 10.346 -5.060 -20.577 1.00 94.38 71 ALA A O 1
ATOM 570 N N . PHE A 1 72 ? 8.108 -5.090 -20.412 1.00 94.81 72 PHE A N 1
ATOM 571 C CA . PHE A 1 72 ? 8.049 -6.380 -19.729 1.00 94.81 72 PHE A CA 1
ATOM 572 C C . PHE A 1 72 ? 7.810 -7.501 -20.735 1.00 94.81 72 PHE A C 1
ATOM 574 O O . PHE A 1 72 ? 6.791 -7.523 -21.416 1.00 94.81 72 PHE A O 1
ATOM 581 N N . SER A 1 73 ? 8.745 -8.443 -20.802 1.00 92.50 73 SER A N 1
ATOM 582 C CA . SER A 1 73 ? 8.682 -9.586 -21.715 1.00 92.50 73 SER A CA 1
ATOM 583 C C . SER A 1 73 ? 7.837 -10.744 -21.175 1.00 92.50 73 SER A C 1
ATOM 585 O O . SER A 1 73 ? 7.335 -11.542 -21.958 1.00 92.50 73 SER A O 1
ATOM 587 N N . THR A 1 74 ? 7.687 -10.849 -19.848 1.00 97.19 74 THR A N 1
ATOM 588 C CA . THR A 1 74 ? 6.886 -11.888 -19.182 1.00 97.19 74 THR A CA 1
ATOM 589 C C . THR A 1 74 ? 6.219 -11.357 -17.903 1.00 97.19 74 THR A C 1
ATOM 591 O O . THR A 1 74 ? 6.701 -10.375 -17.318 1.00 97.19 74 THR A O 1
ATOM 594 N N . PRO A 1 75 ? 5.142 -12.005 -17.416 1.00 96.81 75 PRO A N 1
ATOM 595 C CA . PRO A 1 75 ? 4.553 -11.698 -16.112 1.00 96.81 75 PRO A CA 1
ATOM 596 C C . PRO A 1 75 ? 5.555 -11.818 -14.955 1.00 96.81 75 PRO A C 1
ATOM 598 O O . PRO A 1 75 ? 5.550 -11.004 -14.032 1.00 96.81 75 PRO A O 1
ATOM 601 N N . GLU A 1 76 ? 6.469 -12.786 -15.014 1.00 97.62 76 GLU A N 1
ATOM 602 C CA . GLU A 1 76 ? 7.491 -13.011 -13.988 1.00 97.62 76 GLU A CA 1
ATOM 603 C C . GLU A 1 76 ? 8.472 -11.840 -13.926 1.00 97.62 76 GLU A C 1
ATOM 605 O O . GLU A 1 76 ? 8.842 -11.405 -12.832 1.00 97.62 76 GLU A O 1
ATOM 610 N N . HIS A 1 77 ? 8.844 -11.279 -15.084 1.00 95.38 77 HIS A N 1
ATOM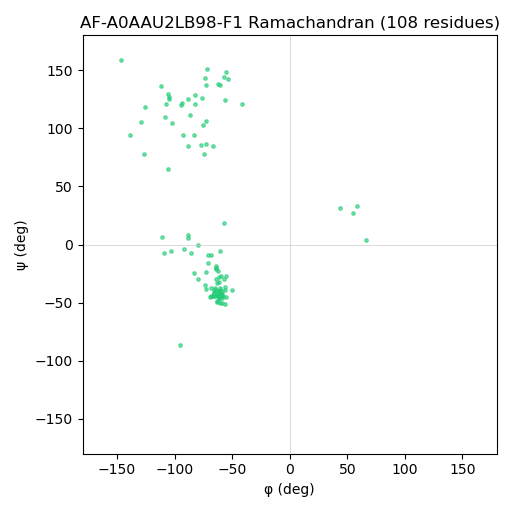 611 C CA . HIS A 1 77 ? 9.685 -10.088 -15.146 1.00 95.38 77 HIS A CA 1
ATOM 612 C C . HIS A 1 77 ? 9.000 -8.894 -14.462 1.00 95.38 77 HIS A C 1
ATOM 614 O O . HIS A 1 77 ? 9.632 -8.195 -13.663 1.00 95.38 77 HIS A O 1
ATOM 620 N N . LEU A 1 78 ? 7.696 -8.697 -14.690 1.00 96.31 78 LEU A N 1
ATOM 621 C CA . LEU A 1 78 ? 6.913 -7.668 -14.000 1.00 96.31 78 LEU A CA 1
ATOM 622 C C . LEU A 1 78 ? 6.896 -7.895 -12.482 1.00 96.31 78 LEU A C 1
ATOM 624 O O . LEU A 1 78 ? 7.234 -6.988 -11.717 1.00 96.31 78 LEU A O 1
ATOM 628 N N . VAL A 1 79 ? 6.566 -9.108 -12.033 1.00 97.25 79 VAL A N 1
ATOM 629 C CA . VAL A 1 79 ? 6.514 -9.453 -10.602 1.00 97.25 79 VAL A CA 1
ATOM 630 C C . VAL A 1 79 ? 7.872 -9.236 -9.933 1.00 97.25 79 VAL A C 1
ATOM 632 O O . VAL A 1 79 ? 7.944 -8.673 -8.838 1.00 97.25 79 VAL A O 1
ATOM 635 N N . GLN A 1 80 ? 8.967 -9.632 -10.585 1.00 96.31 80 GLN A N 1
ATOM 636 C CA . GLN A 1 80 ? 10.320 -9.427 -10.072 1.00 96.31 80 GLN A CA 1
ATOM 637 C C . GLN A 1 80 ? 10.647 -7.936 -9.921 1.00 96.31 80 GLN A C 1
ATOM 639 O O . GLN A 1 80 ? 11.201 -7.525 -8.896 1.00 96.31 80 GLN A O 1
ATOM 644 N N . ARG A 1 81 ? 10.281 -7.111 -10.909 1.00 96.00 81 ARG A N 1
ATOM 645 C CA . ARG A 1 81 ? 10.493 -5.656 -10.869 1.00 96.00 81 ARG A CA 1
ATOM 646 C C . ARG A 1 81 ? 9.675 -4.993 -9.763 1.00 96.00 81 ARG A C 1
ATOM 648 O O . ARG A 1 81 ? 10.244 -4.209 -9.003 1.00 96.00 81 ARG A O 1
ATOM 655 N N . ILE A 1 82 ? 8.404 -5.368 -9.603 1.00 96.81 82 ILE A N 1
ATOM 656 C CA . ILE A 1 82 ? 7.548 -4.896 -8.503 1.00 96.81 82 ILE A CA 1
ATOM 657 C C . ILE A 1 82 ? 8.163 -5.267 -7.150 1.00 96.81 82 ILE A C 1
ATOM 659 O O . ILE A 1 82 ? 8.358 -4.396 -6.305 1.00 96.81 82 ILE A O 1
ATOM 663 N N . ARG A 1 83 ? 8.543 -6.536 -6.949 1.00 96.94 83 ARG A N 1
ATOM 664 C CA . ARG A 1 83 ? 9.161 -7.004 -5.694 1.00 96.94 83 ARG A CA 1
ATOM 665 C C . ARG A 1 83 ? 10.447 -6.251 -5.365 1.00 96.94 83 ARG A C 1
ATOM 667 O O . ARG A 1 83 ? 10.684 -5.926 -4.203 1.00 96.94 83 ARG A O 1
ATOM 674 N N . ARG A 1 84 ? 11.277 -5.959 -6.370 1.00 96.25 84 ARG A N 1
ATOM 675 C CA . ARG A 1 84 ? 12.503 -5.171 -6.186 1.00 96.25 84 ARG A CA 1
ATOM 676 C C . ARG A 1 84 ? 12.194 -3.728 -5.783 1.00 96.25 84 ARG A C 1
ATOM 678 O O . ARG A 1 84 ? 12.865 -3.213 -4.892 1.00 96.25 84 ARG A O 1
ATOM 685 N N . GLY A 1 85 ? 11.193 -3.104 -6.405 1.00 96.00 85 GLY A N 1
ATOM 686 C CA . GLY A 1 85 ? 10.748 -1.758 -6.046 1.00 96.00 85 GLY A CA 1
ATOM 687 C C . GLY A 1 85 ? 10.195 -1.686 -4.627 1.00 96.00 85 GLY A C 1
ATOM 688 O O . GLY A 1 85 ? 10.667 -0.887 -3.826 1.00 96.00 85 GLY A O 1
ATOM 689 N N . LEU A 1 86 ? 9.293 -2.604 -4.274 1.00 96.69 86 LEU A N 1
ATOM 690 C CA . LEU A 1 86 ? 8.734 -2.701 -2.924 1.00 96.69 86 LEU A CA 1
ATOM 691 C C . LEU A 1 86 ? 9.820 -2.908 -1.866 1.00 96.69 86 LEU A C 1
ATOM 693 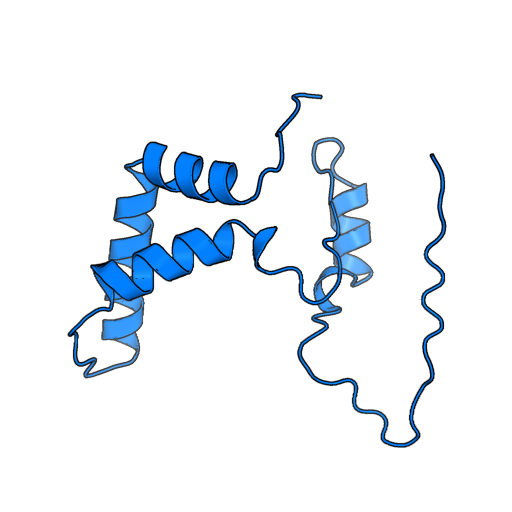O O . LEU A 1 86 ? 9.822 -2.223 -0.851 1.00 96.69 86 LEU A O 1
ATOM 697 N N . ARG A 1 87 ? 10.795 -3.790 -2.123 1.00 96.62 87 ARG A N 1
ATOM 698 C CA . ARG A 1 87 ? 11.934 -4.001 -1.218 1.00 96.62 87 ARG A CA 1
ATOM 699 C C . ARG A 1 87 ? 12.763 -2.728 -1.035 1.00 96.62 87 ARG A C 1
ATOM 701 O O . ARG A 1 87 ? 13.228 -2.443 0.061 1.00 96.62 87 ARG A O 1
ATOM 708 N N . HIS A 1 88 ? 12.958 -1.953 -2.095 1.00 95.81 88 HIS A N 1
ATOM 709 C CA . HIS A 1 88 ? 13.708 -0.704 -2.016 1.00 95.81 88 HIS A CA 1
ATOM 710 C C . HIS A 1 88 ? 12.978 0.378 -1.211 1.00 95.81 88 HIS A C 1
ATOM 712 O O . HIS A 1 88 ? 13.635 1.117 -0.476 1.00 95.81 88 HIS A O 1
ATOM 718 N N . ILE A 1 89 ? 11.650 0.448 -1.343 1.00 95.62 89 ILE A N 1
ATOM 719 C CA . ILE A 1 89 ? 10.784 1.315 -0.535 1.00 95.62 89 ILE A CA 1
ATOM 720 C C . ILE A 1 89 ? 10.815 0.862 0.929 1.00 95.62 89 ILE A C 1
ATOM 722 O O . ILE A 1 89 ? 11.022 1.679 1.815 1.00 95.62 89 ILE A O 1
ATOM 726 N N . GLN A 1 90 ? 10.724 -0.446 1.186 1.00 94.19 90 GLN A N 1
ATOM 727 C CA . GLN A 1 90 ? 10.773 -1.018 2.535 1.00 94.19 90 GLN A CA 1
ATOM 728 C C . GLN A 1 90 ? 12.050 -0.633 3.302 1.00 94.19 90 GLN A C 1
ATOM 730 O O . GLN A 1 90 ? 11.985 -0.353 4.494 1.00 94.19 90 GLN A O 1
ATOM 735 N N . TYR A 1 91 ? 13.209 -0.592 2.637 1.00 95.62 91 TYR A N 1
ATOM 736 C CA . TYR A 1 91 ? 14.474 -0.176 3.263 1.00 95.62 91 TYR A CA 1
ATOM 737 C C . TYR A 1 91 ? 14.643 1.350 3.386 1.00 95.62 91 TYR A C 1
ATOM 739 O O . TYR A 1 91 ? 15.669 1.814 3.880 1.00 95.62 91 TYR A O 1
ATOM 747 N N . ARG A 1 92 ? 13.669 2.144 2.931 1.00 95.00 92 ARG A N 1
ATOM 748 C CA . ARG A 1 92 ? 13.660 3.610 2.998 1.00 95.00 92 ARG A CA 1
ATOM 749 C C . ARG A 1 92 ? 12.373 4.076 3.664 1.00 95.00 92 ARG A C 1
ATOM 751 O O . ARG A 1 92 ? 11.458 4.535 2.985 1.00 95.00 92 ARG A O 1
ATOM 758 N N . SER A 1 93 ? 12.326 3.977 4.992 1.00 93.00 93 SER A N 1
ATOM 759 C CA . SER A 1 93 ? 11.137 4.332 5.784 1.00 93.00 93 SER A CA 1
ATOM 760 C C . SER A 1 93 ? 10.580 5.714 5.438 1.00 93.00 93 SER A C 1
ATOM 762 O O . SER A 1 93 ? 9.380 5.829 5.253 1.00 93.00 93 SER A O 1
ATOM 764 N N . HIS A 1 94 ? 11.439 6.709 5.185 1.00 94.88 94 HIS A N 1
ATOM 765 C CA . HIS A 1 94 ? 11.016 8.061 4.797 1.00 94.88 94 HIS A CA 1
ATOM 766 C C . HIS A 1 94 ? 10.103 8.118 3.556 1.00 94.88 94 HIS A C 1
ATOM 768 O O . HIS A 1 94 ? 9.312 9.046 3.429 1.00 94.88 94 HIS A O 1
ATOM 774 N N . LEU A 1 95 ? 10.192 7.151 2.633 1.00 95.25 95 LEU A N 1
ATOM 775 C CA . LEU A 1 95 ? 9.274 7.066 1.491 1.00 95.25 95 LEU A CA 1
ATOM 776 C C . LEU A 1 95 ? 7.883 6.596 1.926 1.00 95.25 95 LEU A C 1
ATOM 778 O O . LEU A 1 95 ? 6.883 7.094 1.423 1.00 95.25 95 LEU A O 1
ATOM 782 N N . VAL A 1 96 ? 7.825 5.653 2.867 1.00 93.31 96 VAL A N 1
ATOM 783 C CA . VAL A 1 96 ? 6.570 5.191 3.472 1.00 93.31 96 VAL A CA 1
ATOM 784 C C . VAL A 1 96 ? 5.962 6.304 4.323 1.00 93.31 96 VAL A C 1
ATOM 786 O O . VAL A 1 96 ? 4.772 6.580 4.197 1.00 93.31 96 VAL A O 1
ATOM 789 N N . ASP A 1 97 ? 6.787 6.986 5.118 1.00 93.81 97 ASP A N 1
ATOM 790 C CA . ASP A 1 97 ? 6.375 8.116 5.953 1.00 93.81 97 ASP A CA 1
ATOM 791 C C . ASP A 1 97 ? 5.824 9.264 5.094 1.00 93.81 97 ASP A C 1
ATOM 793 O O . ASP A 1 97 ? 4.797 9.848 5.430 1.00 93.81 97 ASP A O 1
ATOM 797 N N . GLY A 1 98 ? 6.444 9.540 3.940 1.00 94.44 98 GLY A N 1
ATOM 798 C CA . GLY A 1 98 ? 5.941 10.509 2.965 1.00 94.44 98 GLY A CA 1
ATOM 799 C C . GLY A 1 98 ? 4.562 10.138 2.415 1.00 94.44 98 GLY A C 1
ATOM 800 O O . GLY A 1 98 ? 3.662 10.974 2.415 1.00 94.44 98 GLY A O 1
ATOM 801 N N . CYS A 1 99 ? 4.356 8.875 2.021 1.00 94.38 99 CYS A N 1
ATOM 802 C CA . CYS A 1 99 ? 3.045 8.404 1.558 1.00 94.38 99 CYS A CA 1
ATOM 803 C C . CYS A 1 99 ? 1.969 8.472 2.651 1.00 94.38 99 CYS A C 1
ATOM 805 O O . CYS A 1 99 ? 0.807 8.713 2.343 1.00 94.38 99 CYS A O 1
ATOM 807 N N . LEU A 1 100 ? 2.333 8.258 3.919 1.00 92.62 100 LEU A N 1
ATOM 808 C CA . LEU A 1 100 ? 1.414 8.436 5.045 1.00 92.62 100 LEU A CA 1
ATOM 809 C C . LEU A 1 100 ? 1.084 9.916 5.258 1.00 92.62 100 LEU A C 1
ATOM 811 O O . LEU A 1 100 ? -0.088 10.260 5.400 1.00 92.62 100 LEU A O 1
ATOM 815 N N . ALA A 1 101 ? 2.089 10.791 5.222 1.00 93.12 101 ALA A N 1
ATOM 816 C CA . ALA A 1 101 ? 1.911 12.229 5.395 1.00 93.12 101 ALA A CA 1
ATOM 817 C C . ALA A 1 101 ? 1.002 12.845 4.316 1.00 93.12 101 ALA A C 1
ATOM 819 O O . ALA A 1 101 ? 0.178 13.699 4.637 1.00 93.12 101 ALA A O 1
ATOM 820 N N . GLU A 1 102 ? 1.094 12.378 3.066 1.00 93.19 102 GLU A N 1
ATOM 821 C CA . GLU A 1 102 ? 0.229 12.826 1.962 1.00 93.19 102 GLU A CA 1
ATOM 822 C C . GLU A 1 102 ? -1.265 12.580 2.221 1.00 93.19 102 GLU A C 1
ATOM 824 O O . GLU A 1 102 ? -2.093 13.347 1.736 1.00 93.19 102 GLU A O 1
ATOM 829 N N . THR A 1 103 ? -1.626 11.573 3.027 1.00 91.62 103 THR A N 1
ATOM 830 C CA . THR A 1 103 ? -3.038 11.307 3.362 1.00 91.62 103 THR A CA 1
ATOM 831 C C . THR A 1 103 ? -3.652 12.351 4.294 1.00 91.62 103 THR A C 1
ATOM 833 O O . THR A 1 103 ? -4.869 12.384 4.471 1.00 91.62 103 THR A O 1
ATOM 836 N N . GLY A 1 104 ? -2.823 13.167 4.957 1.00 90.75 104 GLY A N 1
ATOM 837 C CA . GLY A 1 104 ? -3.258 14.101 5.996 1.00 90.75 104 GLY A CA 1
ATOM 838 C C . GLY A 1 104 ? -3.801 13.430 7.266 1.00 90.75 104 GLY A C 1
ATOM 839 O O . GLY A 1 104 ? -4.261 14.126 8.171 1.00 90.75 104 GLY A O 1
ATOM 840 N N . LEU A 1 105 ? -3.756 12.096 7.358 1.00 87.00 105 LEU A N 1
ATOM 841 C CA . LEU A 1 105 ? -4.208 11.346 8.524 1.00 87.00 105 LEU A CA 1
ATOM 842 C C . LEU A 1 105 ? -3.110 11.315 9.590 1.00 87.00 105 LEU A C 1
ATOM 844 O O . LEU A 1 105 ? -1.970 10.931 9.330 1.00 87.00 105 LEU A O 1
ATOM 848 N N . THR A 1 106 ? -3.460 11.675 10.820 1.00 78.38 106 THR A N 1
ATOM 849 C CA . THR A 1 106 ? -2.566 11.544 11.970 1.00 78.38 106 THR A CA 1
ATOM 850 C C . THR A 1 106 ? -2.724 10.168 12.608 1.00 78.38 106 THR A C 1
ATOM 852 O O . THR A 1 106 ? -3.817 9.762 13.003 1.00 78.38 106 THR A O 1
ATOM 855 N N . ILE A 1 107 ? -1.615 9.438 12.739 1.00 69.19 107 ILE A N 1
ATOM 856 C CA . ILE A 1 107 ? -1.578 8.204 13.526 1.00 69.19 107 ILE A CA 1
ATOM 857 C C . ILE A 1 107 ? -1.376 8.611 14.986 1.00 69.19 107 ILE A C 1
ATOM 859 O O . ILE A 1 107 ? -0.250 8.837 15.425 1.00 69.19 107 ILE A O 1
ATOM 863 N N . SER A 1 108 ? -2.466 8.746 15.736 1.00 63.19 108 SER A N 1
ATOM 864 C CA . SER A 1 108 ? -2.376 8.898 17.189 1.00 63.19 108 SER A CA 1
ATOM 865 C C . SER A 1 108 ? -2.073 7.534 17.817 1.00 63.19 108 SER A C 1
ATOM 867 O O . SER A 1 108 ? -2.813 6.584 17.544 1.00 63.19 108 SER A O 1
ATOM 869 N N . PRO A 1 109 ? -1.018 7.400 18.641 1.00 57.31 109 PRO A N 1
ATOM 870 C CA . PRO A 1 109 ? -0.846 6.198 19.443 1.00 57.31 109 PRO A CA 1
ATOM 871 C C . PRO A 1 109 ? -2.025 6.074 20.420 1.00 57.31 109 PRO A C 1
ATOM 873 O O . PRO A 1 109 ? -2.500 7.081 20.951 1.00 57.31 109 PRO A O 1
ATOM 876 N N . ALA A 1 110 ? -2.522 4.846 20.571 1.00 55.22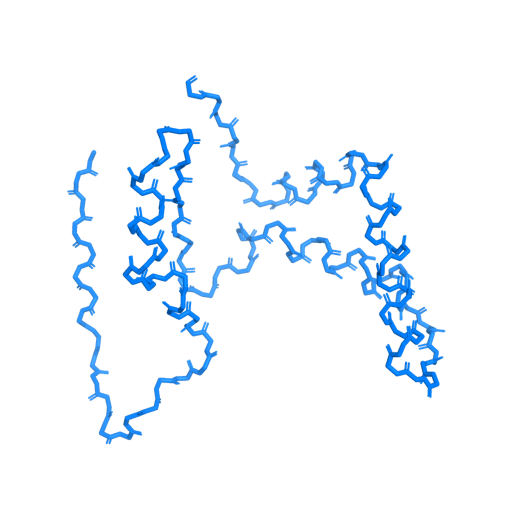 110 ALA A N 1
ATOM 877 C CA . ALA A 1 110 ? -3.586 4.493 21.509 1.00 55.22 110 ALA A CA 1
ATOM 878 C C . ALA A 1 110 ? -3.084 4.490 22.959 1.00 55.22 110 ALA A C 1
ATOM 880 O O . ALA A 1 110 ? -1.888 4.171 23.162 1.00 55.22 110 ALA A O 1
#

Solvent-accessible surface area (backbone atoms only — not comparable to full-atom values): 7224 Å² total; per-residue (Å²): 136,94,76,85,83,77,83,83,70,86,84,62,96,76,84,67,77,74,89,78,70,72,60,74,86,69,34,68,70,58,52,56,56,40,74,76,34,96,89,58,84,86,83,85,76,64,86,94,50,62,68,64,38,39,66,53,44,54,49,49,52,36,50,69,54,62,53,43,97,59,86,71,89,44,72,66,55,46,53,52,41,51,52,52,39,52,51,56,44,68,77,33,57,68,58,54,52,48,23,41,55,71,33,72,64,80,87,73,83,131

Mean predicted aligned error: 10.29 Å

Secondary structure (DSSP, 8-state):
------------TT----TTS-GGGG-HHHHHHHHT-TT----PPPTT-GGG-HHHHHHHHHHHTTTTT---SSHHHHHHHHHHHHHHHHT-HHHHHHHHHHTT------

Sequence (110 aa):
MREAVRGNGLVDEARTAPRIDFTVHKAAGLREFAASRDWLTIYYLPPYAPDLNPVEGIWSLLRRGWLSNVAFSTPEHLVQRIRRGLRHIQYRSHLVDGCLAETGLTISPA

pLDDT: mean 80.59, std 21.77, range [29.91, 97.62]